Protein AF-C2Y034-F1 (afdb_monomer_lite)

Foldseek 3Di:
DDDPCPPPDPAPPLRVLVVQLVQLVVQLVVCVVVVPPVSNVSSVVSNVVSVVVNVVVVVVVVVVVVVD

Sequence (68 aa):
MGVNSDTILPISTTLYWILFSLTGLLAGLNGLQAKIKSIRNMGFIIFMAGILGVIFWVLMSVGDSFYI

Structure (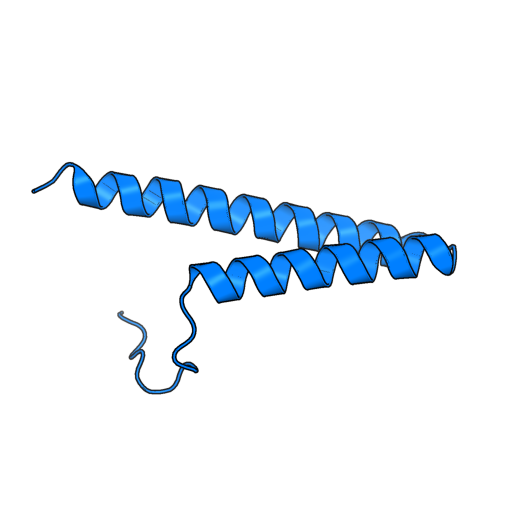mmCIF, N/CA/C/O backbone):
data_AF-C2Y034-F1
#
_entry.id   AF-C2Y034-F1
#
loop_
_atom_site.group_PDB
_atom_site.id
_atom_site.type_symbol
_atom_site.label_atom_id
_atom_site.label_alt_id
_atom_site.label_comp_id
_atom_site.label_asym_id
_atom_site.label_entity_id
_atom_site.label_seq_id
_atom_site.pdbx_PDB_ins_code
_atom_site.Cartn_x
_atom_site.Cartn_y
_atom_site.Cartn_z
_atom_site.occupancy
_atom_site.B_iso_or_equiv
_atom_site.auth_seq_id
_atom_site.auth_comp_id
_atom_site.auth_asym_id
_atom_site.auth_atom_id
_atom_site.pdbx_PDB_model_num
ATOM 1 N N . MET A 1 1 ? -0.117 -12.527 -23.280 1.00 40.97 1 MET A N 1
ATOM 2 C CA . MET A 1 1 ? -1.259 -11.832 -23.911 1.00 40.97 1 MET A CA 1
ATOM 3 C C . MET A 1 1 ? -1.223 -10.400 -23.418 1.00 40.97 1 MET A C 1
ATOM 5 O O . MET A 1 1 ? -1.413 -10.184 -22.229 1.00 40.97 1 MET A O 1
ATOM 9 N N . GLY A 1 2 ? -0.813 -9.478 -24.293 1.00 50.25 2 GLY A N 1
ATOM 10 C CA . GLY A 1 2 ? -0.669 -8.061 -23.970 1.00 50.25 2 GLY A CA 1
ATOM 11 C C . GLY A 1 2 ? -2.028 -7.457 -23.654 1.00 50.25 2 GLY A C 1
ATOM 12 O O . GLY A 1 2 ? -2.998 -7.694 -24.371 1.00 50.25 2 GLY A O 1
ATOM 13 N N . VAL A 1 3 ? -2.105 -6.732 -22.546 1.00 50.72 3 VAL A N 1
ATOM 14 C CA . VAL A 1 3 ? -3.273 -5.916 -22.233 1.00 50.72 3 VAL A CA 1
ATOM 15 C C . VAL A 1 3 ? -3.279 -4.793 -23.266 1.00 50.72 3 VAL A C 1
ATOM 17 O O . VAL A 1 3 ? -2.363 -3.975 -23.258 1.00 50.72 3 VAL A O 1
ATOM 20 N N . ASN A 1 4 ? -4.258 -4.788 -24.177 1.00 50.28 4 ASN A N 1
ATOM 21 C CA . ASN A 1 4 ? -4.493 -3.656 -25.074 1.00 50.28 4 ASN A CA 1
ATOM 22 C C . ASN A 1 4 ? -4.723 -2.420 -24.200 1.00 50.28 4 ASN A C 1
ATOM 24 O O . ASN A 1 4 ? -5.754 -2.274 -23.543 1.00 50.28 4 ASN A O 1
ATOM 28 N N . SER A 1 5 ? -3.704 -1.572 -24.151 1.00 56.72 5 SER A N 1
ATOM 29 C CA . SER A 1 5 ? -3.560 -0.378 -23.320 1.00 56.72 5 SER A CA 1
ATOM 30 C C . SER A 1 5 ? -4.448 0.787 -23.763 1.00 56.72 5 SER A C 1
ATOM 32 O O . SER A 1 5 ? -4.253 1.912 -23.318 1.00 56.72 5 SER A O 1
ATOM 34 N N . ASP A 1 6 ? -5.435 0.530 -24.618 1.00 49.75 6 ASP A N 1
ATOM 35 C CA . ASP A 1 6 ? -6.194 1.569 -25.319 1.00 49.75 6 ASP A CA 1
ATOM 36 C C . ASP A 1 6 ? -7.428 2.041 -24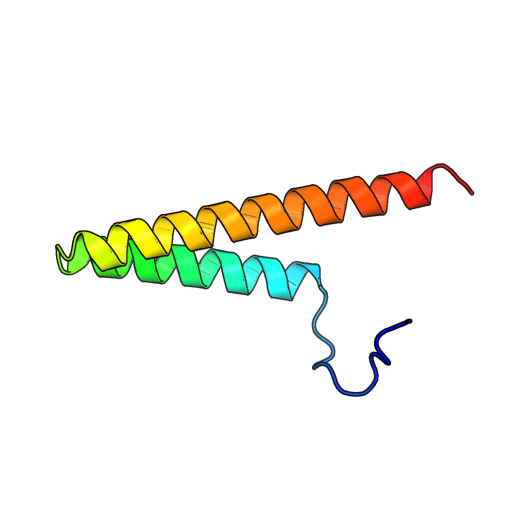.527 1.00 49.75 6 ASP A C 1
ATOM 38 O O . ASP A 1 6 ? -8.129 2.961 -24.940 1.00 49.75 6 ASP A O 1
ATOM 42 N N . THR A 1 7 ? -7.691 1.440 -23.359 1.00 53.22 7 THR A N 1
ATOM 43 C CA . THR A 1 7 ? -8.805 1.812 -22.462 1.00 53.22 7 THR A CA 1
ATOM 44 C C . THR A 1 7 ? -8.391 2.075 -21.014 1.00 53.22 7 THR A C 1
ATOM 46 O O . THR A 1 7 ? -9.242 2.347 -20.167 1.00 53.22 7 THR A O 1
ATOM 49 N N . ILE A 1 8 ? -7.099 2.001 -20.697 1.00 59.41 8 ILE A N 1
ATOM 50 C CA . ILE A 1 8 ? -6.583 2.371 -19.377 1.00 59.41 8 ILE A CA 1
ATOM 51 C C . ILE A 1 8 ? -6.318 3.872 -19.448 1.00 59.41 8 ILE A C 1
ATOM 53 O O . ILE A 1 8 ? -5.629 4.318 -20.361 1.00 59.41 8 ILE A O 1
ATOM 57 N N . LEU A 1 9 ? -6.901 4.655 -18.532 1.00 57.69 9 LEU A N 1
ATOM 58 C CA . LEU A 1 9 ? -6.598 6.085 -18.384 1.00 57.69 9 LEU A CA 1
ATOM 59 C C . LEU A 1 9 ? -5.089 6.296 -18.611 1.00 57.69 9 LEU A C 1
ATOM 61 O O . LEU A 1 9 ? -4.332 5.533 -18.007 1.00 57.69 9 LEU A O 1
ATOM 65 N N . PRO A 1 10 ? -4.647 7.257 -19.452 1.00 67.75 10 PRO A N 1
ATOM 66 C CA . PRO A 1 10 ? -3.243 7.437 -19.841 1.00 67.75 10 PRO A CA 1
ATOM 67 C C . PRO A 1 10 ? -2.427 7.985 -18.663 1.00 67.75 10 PRO A C 1
ATOM 69 O O . PRO A 1 10 ? -1.951 9.116 -18.645 1.00 67.75 10 PRO A O 1
ATOM 72 N N . ILE A 1 11 ? -2.332 7.178 -17.621 1.00 72.31 11 ILE A N 1
ATOM 73 C CA . ILE A 1 11 ? -1.686 7.446 -16.360 1.00 72.31 11 ILE A CA 1
ATOM 74 C C . ILE A 1 11 ? -0.434 6.591 -16.375 1.00 72.31 11 ILE A C 1
ATOM 76 O O . ILE A 1 11 ? -0.503 5.375 -16.550 1.00 72.31 11 ILE A O 1
ATOM 80 N N . SER A 1 12 ? 0.718 7.231 -16.186 1.00 81.25 12 SER A N 1
ATOM 81 C CA . SER A 1 12 ? 1.976 6.505 -16.031 1.00 81.25 12 SER A CA 1
ATOM 82 C C . SER A 1 12 ? 1.831 5.438 -14.943 1.00 81.25 12 SER A C 1
ATOM 84 O O . SER A 1 12 ? 1.340 5.735 -13.852 1.00 81.25 12 SER A O 1
ATOM 86 N N . THR A 1 13 ? 2.312 4.219 -15.197 1.00 81.88 13 THR A N 1
ATOM 87 C CA . THR A 1 13 ? 2.336 3.121 -14.216 1.00 81.88 13 THR A CA 1
ATOM 88 C C . THR A 1 13 ? 2.939 3.565 -12.882 1.00 81.88 13 THR A C 1
ATOM 90 O O . THR A 1 13 ? 2.441 3.206 -11.818 1.00 81.88 13 THR A O 1
ATOM 93 N N . THR A 1 14 ? 3.959 4.428 -12.915 1.00 81.50 14 THR A N 1
ATOM 94 C CA . THR A 1 14 ? 4.545 5.030 -11.708 1.00 81.50 14 THR A CA 1
ATOM 95 C C . THR A 1 14 ? 3.536 5.863 -10.916 1.00 81.50 14 THR A C 1
ATOM 97 O O . THR A 1 14 ? 3.468 5.744 -9.696 1.00 81.50 14 THR A O 1
ATOM 100 N N . LEU A 1 15 ? 2.715 6.666 -11.595 1.00 84.50 15 LEU A N 1
ATOM 101 C CA . LEU A 1 15 ? 1.694 7.507 -10.975 1.00 84.50 15 LEU A CA 1
ATOM 102 C C . LEU A 1 15 ? 0.572 6.655 -10.368 1.00 84.50 15 LEU A C 1
ATOM 104 O O . LEU A 1 15 ? 0.141 6.940 -9.252 1.00 84.50 15 LEU A O 1
ATOM 108 N N . TYR A 1 16 ? 0.164 5.571 -11.038 1.00 88.19 16 TYR A N 1
ATOM 109 C CA . TYR A 1 16 ? -0.788 4.601 -10.483 1.00 88.19 16 TYR A CA 1
ATOM 110 C C . TYR A 1 16 ? -0.297 4.024 -9.147 1.00 88.19 16 TYR A C 1
ATOM 112 O O . TYR A 1 16 ? -1.009 4.090 -8.144 1.00 88.19 16 TYR A O 1
ATOM 120 N N . TRP A 1 17 ? 0.938 3.515 -9.104 1.00 87.06 17 TRP A N 1
ATOM 121 C CA . TRP A 1 17 ? 1.490 2.912 -7.890 1.00 87.06 17 TRP A CA 1
ATOM 122 C C . TRP A 1 17 ? 1.696 3.922 -6.754 1.00 87.06 17 TRP A C 1
ATOM 124 O O . TRP A 1 17 ? 1.472 3.591 -5.587 1.00 87.06 17 TRP A O 1
ATOM 134 N N . ILE A 1 18 ? 2.065 5.166 -7.081 1.00 89.25 18 ILE A N 1
ATOM 135 C CA . ILE A 1 18 ? 2.173 6.255 -6.101 1.00 89.25 18 ILE A CA 1
ATOM 136 C C . ILE A 1 18 ? 0.800 6.578 -5.503 1.00 89.25 18 ILE A C 1
ATOM 138 O O . ILE A 1 18 ? 0.676 6.631 -4.280 1.00 89.25 18 ILE A O 1
ATOM 142 N N . LEU A 1 19 ? -0.239 6.756 -6.328 1.00 91.75 19 LEU A N 1
ATOM 143 C CA . LEU A 1 19 ? -1.597 7.039 -5.848 1.00 91.75 19 LEU A CA 1
ATOM 144 C C . LEU A 1 19 ? -2.161 5.887 -5.011 1.00 91.75 19 LEU A C 1
ATOM 146 O O . LEU A 1 19 ? -2.791 6.118 -3.976 1.00 91.75 19 LEU A O 1
ATOM 150 N N . PHE A 1 20 ? -1.906 4.648 -5.427 1.00 92.31 20 PHE A N 1
ATOM 151 C CA . PHE A 1 20 ? -2.289 3.457 -4.678 1.00 92.31 20 PHE A CA 1
ATOM 152 C C . PHE A 1 20 ? -1.631 3.428 -3.289 1.00 92.31 20 PHE A C 1
ATOM 154 O O . PHE A 1 20 ? -2.319 3.288 -2.275 1.00 92.31 20 PHE A O 1
ATOM 161 N N . SER A 1 21 ? -0.314 3.650 -3.226 1.00 95.12 21 SER A N 1
ATOM 162 C CA . SER A 1 21 ? 0.427 3.739 -1.964 1.00 95.12 21 SER A CA 1
ATOM 163 C C . SER A 1 21 ? -0.097 4.877 -1.078 1.00 95.12 21 SER A C 1
ATOM 165 O O . SER A 1 21 ? -0.440 4.662 0.087 1.00 95.12 21 SER A O 1
ATOM 167 N N . LEU A 1 22 ? -0.271 6.075 -1.645 1.00 95.50 22 LEU A N 1
ATOM 168 C CA . LEU A 1 22 ? -0.784 7.252 -0.940 1.00 95.50 22 LEU A CA 1
ATOM 169 C C . LEU A 1 22 ? -2.174 7.008 -0.336 1.00 95.50 22 LEU A C 1
ATOM 171 O O . LEU A 1 22 ? -2.445 7.432 0.788 1.00 95.50 22 LEU A O 1
ATOM 175 N N . THR A 1 23 ? -3.034 6.277 -1.046 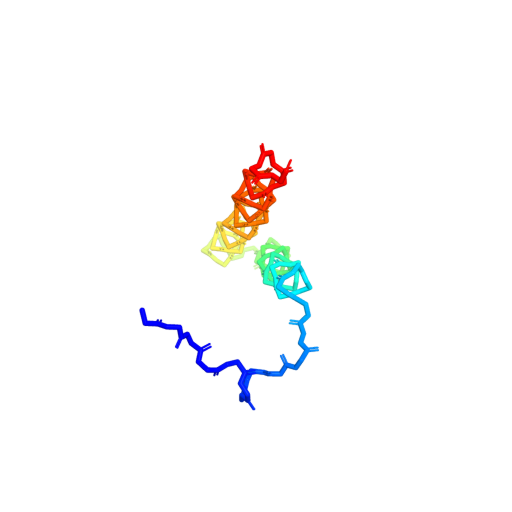1.00 96.12 23 THR A N 1
ATOM 176 C CA . THR A 1 23 ? -4.363 5.891 -0.554 1.00 96.12 23 THR A CA 1
ATOM 177 C C . THR A 1 23 ? -4.256 5.000 0.685 1.00 96.12 23 THR A C 1
ATOM 179 O O . THR A 1 23 ? -4.956 5.231 1.673 1.00 96.12 23 THR A O 1
ATOM 182 N N . GLY A 1 24 ? -3.339 4.027 0.679 1.00 95.81 24 GLY A N 1
ATOM 183 C CA . GLY A 1 24 ? -3.035 3.206 1.852 1.00 95.81 24 GLY A CA 1
ATOM 184 C C . GLY A 1 24 ? -2.540 4.036 3.038 1.00 95.81 24 GLY A C 1
ATOM 185 O O . GLY A 1 24 ? -3.018 3.860 4.160 1.00 95.81 24 GLY A O 1
ATOM 186 N N . LEU A 1 25 ? 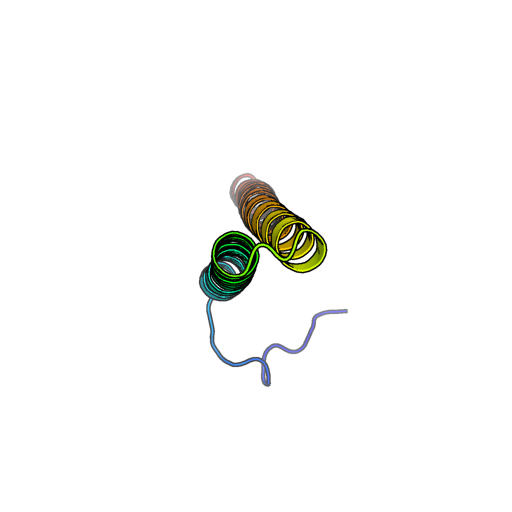-1.650 5.003 2.792 1.00 96.94 25 LEU A N 1
ATOM 187 C CA . LEU A 1 25 ? -1.140 5.895 3.835 1.00 96.94 25 LEU A CA 1
ATOM 188 C C . LEU A 1 25 ? -2.260 6.734 4.459 1.00 96.94 25 LEU A C 1
ATOM 190 O O . LEU A 1 25 ? -2.374 6.784 5.684 1.00 96.94 25 LEU A O 1
ATOM 194 N N . LEU A 1 26 ? -3.119 7.343 3.634 1.00 96.88 26 LEU A N 1
ATOM 195 C CA 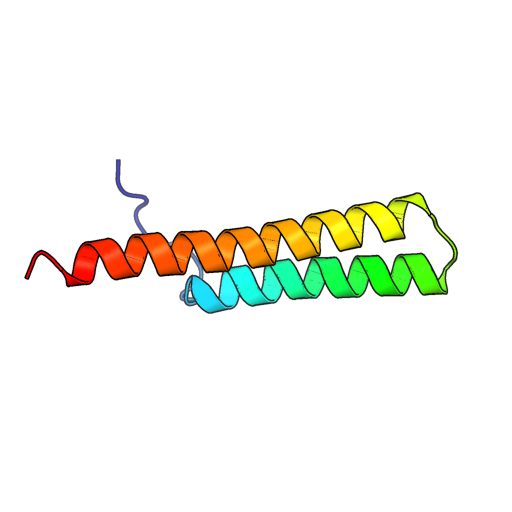. LEU A 1 26 ? -4.272 8.105 4.116 1.00 96.88 26 LEU A CA 1
ATOM 196 C C . LEU A 1 26 ? -5.226 7.222 4.918 1.00 96.88 26 LEU A C 1
ATOM 198 O O . LEU A 1 26 ? -5.653 7.618 5.999 1.00 96.88 26 LEU A O 1
ATOM 202 N N . ALA A 1 27 ? -5.555 6.024 4.431 1.00 96.00 27 ALA A N 1
ATOM 203 C CA . ALA A 1 27 ? -6.393 5.084 5.169 1.00 96.00 27 ALA A CA 1
ATOM 204 C C . ALA A 1 27 ? -5.757 4.707 6.519 1.00 96.00 27 ALA A C 1
ATOM 206 O O . ALA A 1 27 ? -6.440 4.680 7.542 1.00 96.00 27 ALA A O 1
ATOM 207 N N . GLY A 1 28 ? -4.439 4.493 6.547 1.00 96.00 28 GLY A N 1
ATOM 208 C CA . GLY A 1 28 ? -3.679 4.186 7.756 1.00 96.00 28 GLY A CA 1
ATOM 209 C C . GLY A 1 28 ? -3.724 5.319 8.784 1.00 96.00 28 GLY A C 1
ATOM 210 O O . GLY A 1 28 ? -4.020 5.079 9.956 1.00 96.00 28 GLY A O 1
ATOM 211 N N . LEU A 1 29 ? -3.490 6.557 8.338 1.00 96.19 29 LEU A N 1
ATOM 212 C CA . LEU A 1 29 ? -3.540 7.764 9.169 1.00 96.19 29 LEU A CA 1
ATOM 213 C C . LEU A 1 29 ? -4.959 8.066 9.663 1.00 96.19 29 LEU A C 1
ATOM 215 O O . LEU A 1 29 ? -5.141 8.339 10.846 1.00 96.19 29 LEU A O 1
ATOM 219 N N . ASN A 1 30 ? -5.972 7.933 8.805 1.00 94.31 30 ASN A N 1
ATOM 220 C CA . ASN A 1 30 ? -7.376 8.078 9.196 1.00 94.31 30 ASN A CA 1
ATOM 221 C C . ASN A 1 30 ? -7.781 7.009 10.220 1.00 94.31 30 ASN A C 1
ATOM 223 O O . ASN A 1 30 ? -8.419 7.314 11.225 1.00 94.31 30 ASN A O 1
ATOM 227 N N . GLY A 1 31 ? -7.353 5.759 10.022 1.00 94.00 31 GLY A N 1
ATOM 228 C CA . GLY A 1 31 ? -7.549 4.683 10.992 1.00 94.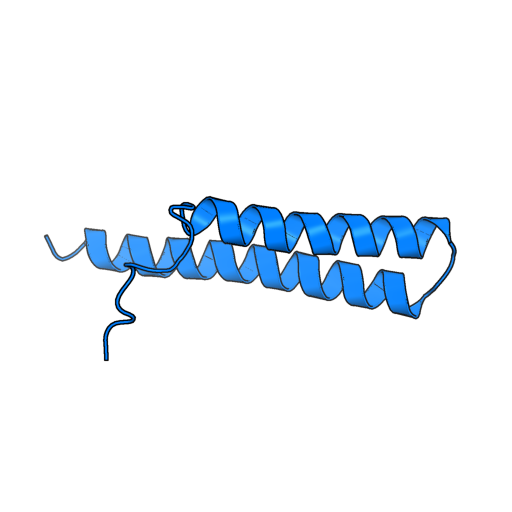00 31 GLY A CA 1
ATOM 229 C C . GLY A 1 31 ? -6.840 4.947 12.322 1.00 94.00 31 GLY A C 1
ATOM 230 O O . GLY A 1 31 ? -7.377 4.618 13.381 1.00 94.00 31 GLY A O 1
ATOM 231 N N . LEU A 1 32 ? -5.658 5.572 12.293 1.00 94.12 32 LEU A N 1
ATOM 232 C CA . LEU A 1 32 ? -4.941 6.008 13.492 1.00 94.12 32 LEU A CA 1
ATOM 233 C C . LEU A 1 32 ? -5.696 7.129 14.222 1.00 94.12 32 LEU A C 1
ATOM 235 O O . LEU A 1 32 ? -5.901 7.021 15.431 1.00 94.12 32 LEU A O 1
ATOM 239 N N . GLN A 1 33 ? -6.147 8.157 13.496 1.00 93.31 33 GLN A N 1
ATOM 240 C CA . GLN A 1 33 ? -6.901 9.289 14.040 1.00 93.31 33 GLN A CA 1
ATOM 241 C C . GLN A 1 33 ? -8.232 8.838 14.655 1.00 93.31 33 GLN A C 1
ATOM 243 O O . GLN A 1 33 ? -8.559 9.228 15.774 1.00 93.31 33 GLN A O 1
ATOM 248 N N . ALA A 1 34 ? -8.962 7.953 13.975 1.00 94.12 34 ALA A N 1
ATOM 249 C CA . ALA A 1 34 ? -10.219 7.385 14.457 1.00 94.12 34 ALA A CA 1
ATOM 250 C C . ALA A 1 34 ? -10.034 6.294 15.534 1.00 94.12 34 ALA A C 1
ATOM 252 O O . ALA A 1 34 ? -11.015 5.756 16.041 1.00 94.12 34 ALA A O 1
ATOM 253 N N . LYS A 1 35 ? -8.788 5.933 15.880 1.00 94.06 35 LYS A N 1
ATOM 254 C CA . LYS A 1 35 ? -8.432 4.814 16.777 1.00 94.06 35 LYS A CA 1
ATOM 255 C C . LYS A 1 35 ? -9.006 3.453 16.346 1.00 94.06 35 LYS A C 1
ATOM 257 O O . LYS A 1 35 ? -9.137 2.540 17.162 1.00 94.06 35 LYS A O 1
ATOM 262 N N . ILE A 1 36 ? -9.279 3.269 15.054 1.00 96.00 36 ILE A N 1
ATOM 263 C CA . ILE A 1 36 ? -9.795 2.017 14.490 1.00 96.00 36 ILE A CA 1
ATOM 264 C C . ILE A 1 36 ? -8.614 1.144 14.060 1.00 96.00 36 ILE A C 1
ATOM 266 O O . ILE A 1 36 ? -8.043 1.294 12.977 1.00 96.00 36 ILE A O 1
ATOM 270 N N . LYS A 1 37 ? -8.252 0.190 14.925 1.00 91.88 37 LYS A N 1
ATOM 271 C CA . LYS A 1 37 ? -7.063 -0.669 14.770 1.00 91.88 37 LYS A CA 1
ATOM 272 C C . LYS A 1 37 ? -7.038 -1.440 13.440 1.00 91.88 37 LYS A C 1
ATOM 274 O O . LYS A 1 37 ? -5.970 -1.586 12.853 1.00 91.88 37 LYS A O 1
ATOM 279 N N . SER A 1 38 ? -8.203 -1.897 12.970 1.00 93.19 38 SER A N 1
ATOM 280 C CA . SER A 1 38 ? -8.351 -2.640 11.709 1.00 93.19 38 SER A CA 1
ATOM 281 C C . SER A 1 38 ? -8.049 -1.768 10.483 1.00 93.19 38 SER A C 1
ATOM 283 O O . SER A 1 38 ? -7.185 -2.129 9.686 1.00 93.19 38 SER A O 1
ATOM 285 N N . ILE A 1 39 ? -8.661 -0.579 10.393 1.00 92.94 39 ILE A N 1
ATOM 286 C CA . ILE A 1 39 ? -8.446 0.372 9.287 1.00 92.94 39 ILE A CA 1
ATOM 287 C C . ILE A 1 39 ? -6.989 0.827 9.252 1.00 92.94 39 ILE A C 1
ATOM 289 O O . ILE A 1 39 ? -6.366 0.828 8.193 1.00 92.94 39 ILE A O 1
ATOM 293 N N . ARG A 1 40 ? -6.415 1.135 10.421 1.00 93.94 40 ARG A N 1
ATOM 294 C CA . ARG A 1 40 ? -5.005 1.508 10.536 1.00 93.94 40 ARG A CA 1
ATOM 295 C C . ARG A 1 40 ? -4.090 0.426 9.954 1.00 93.94 40 ARG A C 1
ATOM 297 O O . ARG A 1 40 ? -3.239 0.728 9.124 1.00 93.94 40 ARG A O 1
ATOM 304 N N . ASN A 1 41 ? -4.257 -0.826 10.389 1.00 93.75 41 ASN A N 1
ATOM 305 C CA . ASN A 1 41 ? -3.415 -1.929 9.923 1.00 93.75 41 ASN A CA 1
ATOM 306 C C . ASN A 1 41 ? -3.608 -2.205 8.426 1.00 93.75 41 ASN A C 1
ATOM 308 O O . ASN A 1 41 ? -2.614 -2.370 7.727 1.00 93.75 41 ASN A O 1
ATOM 312 N N . MET A 1 42 ? -4.848 -2.219 7.924 1.00 96.88 42 MET A N 1
ATOM 313 C CA . MET A 1 42 ? -5.102 -2.397 6.490 1.00 96.88 42 MET A CA 1
ATOM 314 C C . MET A 1 42 ? -4.474 -1.282 5.653 1.00 96.88 42 MET A C 1
ATOM 316 O O . MET A 1 42 ? -3.825 -1.573 4.653 1.00 96.88 42 MET A O 1
ATOM 320 N N . GLY A 1 43 ? -4.602 -0.023 6.080 1.00 96.06 43 GLY A N 1
ATOM 321 C CA . GLY A 1 43 ? -3.996 1.111 5.385 1.00 96.06 43 GLY A CA 1
ATOM 322 C C . GLY A 1 43 ? -2.476 0.986 5.274 1.00 96.06 43 GLY A C 1
ATOM 323 O O . GLY A 1 43 ? -1.926 1.102 4.180 1.00 96.06 43 GLY A O 1
ATOM 324 N N . PHE A 1 44 ? -1.791 0.641 6.370 1.00 95.44 44 PHE A N 1
ATOM 325 C CA . PHE A 1 44 ? -0.343 0.410 6.331 1.00 95.44 44 PHE A CA 1
ATOM 326 C C . PHE A 1 44 ? 0.058 -0.794 5.466 1.00 95.44 44 PHE A C 1
ATOM 328 O O . PHE A 1 44 ? 1.082 -0.725 4.793 1.00 95.44 44 PHE A O 1
ATOM 335 N N . ILE A 1 45 ? -0.738 -1.870 5.430 1.00 96.38 45 ILE A N 1
ATOM 336 C CA . ILE A 1 45 ? -0.487 -3.010 4.530 1.00 96.38 45 ILE A CA 1
ATOM 337 C C . ILE A 1 45 ? -0.570 -2.565 3.064 1.00 96.38 45 ILE A C 1
ATOM 339 O O . ILE A 1 45 ? 0.333 -2.866 2.287 1.00 96.38 45 ILE A O 1
ATOM 343 N N . ILE A 1 46 ? -1.610 -1.811 2.694 1.00 95.94 46 ILE A N 1
ATOM 344 C CA . ILE A 1 46 ? -1.796 -1.289 1.329 1.00 95.94 46 ILE A CA 1
ATOM 345 C C . ILE A 1 46 ? -0.655 -0.337 0.949 1.00 95.94 46 ILE A C 1
ATOM 347 O O . ILE A 1 46 ? -0.106 -0.441 -0.145 1.00 95.94 46 ILE A O 1
ATOM 351 N N . PHE A 1 47 ? -0.250 0.543 1.868 1.00 96.62 47 PHE A N 1
ATOM 352 C CA . PHE A 1 47 ? 0.887 1.445 1.676 1.00 96.62 47 PHE A CA 1
ATOM 353 C C . PHE A 1 47 ? 2.183 0.677 1.375 1.00 96.62 47 PHE A C 1
ATOM 355 O O . PHE A 1 47 ? 2.860 0.952 0.384 1.00 96.62 47 PHE A O 1
ATOM 362 N N . MET A 1 48 ? 2.498 -0.338 2.186 1.00 95.88 48 MET A N 1
ATOM 363 C CA . MET A 1 48 ? 3.699 -1.160 2.003 1.00 95.88 48 MET A CA 1
ATOM 364 C C . MET A 1 48 ? 3.648 -1.977 0.709 1.00 95.88 48 MET A C 1
ATOM 366 O O . MET A 1 48 ? 4.645 -2.047 -0.008 1.00 95.88 48 MET A O 1
ATOM 370 N N . ALA A 1 49 ? 2.487 -2.542 0.368 1.00 95.12 49 ALA A N 1
ATOM 371 C CA . ALA A 1 49 ? 2.284 -3.246 -0.896 1.00 95.12 49 ALA A CA 1
ATOM 372 C C . ALA A 1 49 ? 2.487 -2.319 -2.106 1.00 95.12 49 ALA A C 1
ATOM 374 O O . ALA A 1 49 ? 3.106 -2.721 -3.089 1.00 95.12 49 ALA A O 1
ATOM 375 N N . GLY A 1 50 ? 2.030 -1.066 -2.020 1.00 94.12 50 GLY A N 1
ATOM 376 C CA . GLY A 1 50 ? 2.253 -0.060 -3.055 1.00 94.12 50 GLY A CA 1
ATOM 377 C C . GLY A 1 50 ? 3.732 0.278 -3.247 1.00 94.12 50 GLY A C 1
ATOM 378 O O . GLY A 1 50 ? 4.203 0.301 -4.381 1.00 94.12 50 GLY A O 1
ATOM 379 N N . ILE A 1 51 ? 4.488 0.471 -2.159 1.00 92.81 51 ILE A N 1
ATOM 380 C CA . ILE A 1 51 ? 5.944 0.703 -2.226 1.00 92.81 51 ILE A CA 1
ATOM 381 C C . ILE A 1 51 ? 6.660 -0.497 -2.854 1.00 92.81 51 ILE A C 1
ATOM 383 O O . ILE A 1 51 ? 7.481 -0.318 -3.752 1.00 92.81 51 ILE A O 1
ATOM 387 N N . LEU A 1 52 ? 6.327 -1.717 -2.423 1.00 93.19 52 LEU A N 1
ATOM 388 C CA . LEU A 1 52 ? 6.877 -2.944 -3.003 1.00 93.19 52 LEU A CA 1
ATOM 389 C C . LEU A 1 52 ? 6.572 -3.045 -4.502 1.00 93.19 52 LEU A C 1
ATOM 391 O O . LEU A 1 52 ? 7.468 -3.369 -5.277 1.00 93.19 52 LEU A O 1
ATOM 395 N N . GLY A 1 53 ? 5.350 -2.708 -4.923 1.00 88.94 53 GLY A N 1
ATOM 396 C CA . GLY A 1 53 ? 4.962 -2.663 -6.334 1.00 88.94 53 GLY A CA 1
ATOM 397 C C . GLY A 1 53 ? 5.824 -1.705 -7.161 1.00 88.94 53 GLY A C 1
ATOM 398 O O . GLY A 1 53 ? 6.307 -2.091 -8.224 1.00 88.94 53 GLY A O 1
ATOM 399 N N . VAL A 1 54 ? 6.100 -0.495 -6.650 1.00 88.38 54 VAL A N 1
ATOM 400 C CA . VAL A 1 54 ? 7.018 0.460 -7.304 1.00 88.38 54 VAL A CA 1
ATOM 401 C C . VAL A 1 54 ? 8.426 -0.118 -7.414 1.00 88.38 54 VAL A C 1
ATOM 403 O O . VAL A 1 54 ? 9.033 -0.040 -8.478 1.00 88.38 54 VAL A O 1
ATOM 406 N N . ILE A 1 55 ? 8.950 -0.702 -6.333 1.00 89.25 55 ILE A N 1
ATOM 407 C CA . ILE A 1 55 ? 10.305 -1.268 -6.314 1.00 89.25 55 ILE A CA 1
ATOM 408 C C . ILE A 1 55 ? 10.425 -2.399 -7.339 1.00 89.25 55 ILE A C 1
ATOM 410 O O . ILE A 1 55 ? 11.368 -2.403 -8.127 1.00 89.25 55 ILE A O 1
ATOM 414 N N . PHE A 1 56 ? 9.462 -3.324 -7.378 1.00 87.56 56 PHE A N 1
ATOM 415 C CA . PHE A 1 56 ? 9.457 -4.409 -8.359 1.00 87.56 56 PHE A CA 1
ATOM 416 C C . PHE A 1 56 ? 9.322 -3.898 -9.792 1.00 87.56 56 PHE A C 1
ATOM 418 O O . PHE A 1 56 ? 10.029 -4.384 -10.670 1.00 87.56 56 PHE A O 1
ATOM 425 N N . TRP A 1 57 ? 8.473 -2.895 -10.027 1.00 84.88 57 TRP A N 1
ATOM 426 C CA . TRP A 1 57 ? 8.350 -2.261 -11.337 1.00 84.88 57 TRP A CA 1
ATOM 427 C C . TRP A 1 57 ? 9.679 -1.653 -11.803 1.00 84.88 57 TRP A C 1
ATOM 429 O O . TRP A 1 57 ? 10.102 -1.880 -12.934 1.00 84.88 57 TRP A O 1
ATOM 439 N N . VAL A 1 58 ? 10.364 -0.916 -10.922 1.00 85.56 58 VAL A N 1
ATOM 440 C CA . VAL A 1 58 ? 11.674 -0.322 -11.225 1.00 85.56 58 VAL A CA 1
ATOM 441 C C . VAL A 1 58 ? 12.715 -1.408 -11.489 1.00 85.56 58 VAL A C 1
ATOM 443 O O . VAL A 1 58 ? 13.415 -1.329 -12.491 1.00 85.56 58 VAL A O 1
ATOM 446 N N . LEU A 1 59 ? 12.800 -2.437 -10.642 1.00 86.31 59 LEU A N 1
ATOM 447 C CA . LEU A 1 59 ? 13.745 -3.545 -10.823 1.00 86.31 59 LEU A CA 1
ATOM 448 C C . LEU A 1 59 ? 13.534 -4.279 -12.153 1.00 86.31 59 LEU A C 1
ATOM 450 O O . LEU A 1 59 ? 14.507 -4.583 -12.838 1.00 86.31 59 LEU A O 1
ATOM 454 N N . MET A 1 60 ? 12.280 -4.536 -12.532 1.00 82.38 60 MET A N 1
ATOM 455 C CA . MET A 1 60 ? 11.952 -5.182 -13.803 1.00 82.38 60 MET A CA 1
ATOM 456 C C . MET A 1 60 ? 12.316 -4.290 -14.997 1.00 82.38 60 MET A C 1
ATOM 458 O O . MET A 1 60 ? 12.938 -4.763 -15.940 1.00 82.38 60 MET A O 1
ATOM 462 N N . SER A 1 61 ? 12.020 -2.991 -14.907 1.00 76.75 61 SER A N 1
ATOM 463 C CA . SER A 1 61 ? 12.360 -2.003 -15.940 1.00 76.75 61 SER A CA 1
ATOM 464 C C . SER A 1 61 ? 13.875 -1.828 -16.129 1.00 76.75 61 SER A C 1
ATOM 466 O O . SER A 1 61 ? 14.352 -1.664 -17.249 1.00 76.75 61 SER A O 1
ATOM 468 N N . VAL A 1 62 ? 14.667 -1.927 -15.053 1.00 70.50 62 VAL A N 1
ATOM 469 C CA . VAL A 1 62 ? 16.136 -1.910 -15.154 1.00 70.50 62 VAL A CA 1
ATOM 470 C C . VAL A 1 62 ? 16.648 -3.132 -15.923 1.00 70.50 62 VAL A C 1
ATOM 472 O O . VAL A 1 62 ? 17.579 -2.992 -16.714 1.00 70.50 62 VAL A O 1
ATOM 475 N N . GLY A 1 63 ? 16.033 -4.306 -15.753 1.00 61.12 63 GLY A N 1
ATOM 476 C CA . GLY A 1 63 ? 16.389 -5.518 -16.497 1.00 61.12 63 GLY A CA 1
ATOM 477 C C . GLY A 1 63 ? 16.282 -5.344 -18.014 1.00 61.12 63 GLY A C 1
ATOM 478 O O . GLY A 1 63 ? 17.192 -5.758 -18.723 1.00 61.12 63 GLY A O 1
ATOM 479 N N . ASP A 1 64 ? 15.249 -4.652 -18.500 1.00 57.25 64 ASP A N 1
ATOM 480 C CA . ASP A 1 64 ? 15.068 -4.367 -19.933 1.00 57.25 64 ASP A CA 1
ATOM 481 C C . ASP A 1 64 ? 16.130 -3.403 -20.505 1.00 57.25 64 ASP A C 1
ATOM 483 O O . ASP A 1 64 ? 16.383 -3.401 -21.708 1.00 57.25 64 ASP A O 1
ATOM 487 N N . SER A 1 65 ? 16.798 -2.606 -19.661 1.00 55.59 65 SER A N 1
ATOM 488 C CA . SER A 1 65 ? 17.810 -1.627 -20.096 1.00 55.59 65 SER A CA 1
ATOM 489 C C . SER A 1 65 ? 19.197 -2.219 -20.379 1.00 55.59 65 SER A C 1
ATOM 491 O O . SER A 1 65 ? 19.998 -1.586 -21.062 1.00 55.59 65 SER A O 1
ATOM 493 N N . PHE A 1 66 ? 19.484 -3.429 -19.885 1.00 52.09 66 PHE A N 1
ATOM 494 C CA . PHE A 1 66 ? 20.786 -4.095 -20.049 1.00 52.09 66 PHE A CA 1
ATOM 495 C C . PHE A 1 66 ? 20.861 -5.039 -21.260 1.00 52.09 66 PHE A C 1
ATOM 497 O O . PHE A 1 66 ? 21.922 -5.603 -21.519 1.00 52.09 66 PHE A O 1
ATOM 504 N N . TYR A 1 67 ? 19.762 -5.212 -22.001 1.00 50.47 67 TYR A N 1
ATOM 505 C CA . TYR A 1 67 ? 19.698 -6.057 -23.201 1.00 50.47 67 TYR A CA 1
ATOM 506 C C . TYR A 1 67 ? 19.647 -5.254 -24.515 1.00 50.47 67 TYR A C 1
ATOM 508 O O . TYR A 1 67 ? 19.169 -5.773 -25.524 1.00 50.47 67 TYR A O 1
ATOM 516 N N . ILE A 1 68 ? 20.135 -4.007 -24.510 1.00 49.50 68 ILE A N 1
ATOM 517 C CA . ILE A 1 68 ? 20.256 -3.151 -25.703 1.00 49.50 68 ILE A CA 1
ATOM 518 C C . ILE A 1 68 ? 21.713 -3.083 -26.158 1.00 49.50 68 ILE A C 1
ATOM 520 O O . ILE A 1 68 ? 22.579 -2.838 -25.288 1.00 49.50 68 ILE A O 1
#

pLDDT: mean 82.23, std 16.89, range [40.97, 96.94]

Secondary structure (DSSP, 8-state):
----TTSS-S--HHHHHHHHHHHHHHHHHHHHHTT-HHHHHHHHHHHHHHHHHHHHHHHHHHHHHT--

Organism: Bacillus mycoides (NCBI:txid1405)

Radius of gyration: 15.58 Å; chains: 1; bounding box: 31×21×42 Å